Protein AF-A0A842J439-F1 (afdb_monomer)

Foldseek 3Di:
DDPVVVCCCVQQVVVLVVVLVVVQVVCCVVVVDDPPDPVVSVVSSVVSSVVSVVVVVVVVVVCVVLVVLPVVDPVSVVVVVVVVVVVVVCCVVVVDD

Solvent-accessible surface area (backbone atoms only — not comparable to full-atom values): 5396 Å² total; per-residue (Å²): 133,56,70,70,58,50,49,46,41,63,70,37,48,50,55,28,51,52,54,46,51,51,50,52,51,51,44,32,74,71,64,78,48,74,80,89,53,68,68,59,55,53,52,52,48,52,50,42,37,50,49,46,49,49,52,53,51,50,51,49,52,50,51,52,55,50,47,52,37,45,68,73,34,75,68,40,42,51,51,51,52,50,51,51,51,47,53,53,48,48,42,71,74,64,74,63,134

Sequence (97 aa):
MNKKAKDFFIKYFIPSLIVFIIFLIDTYLTNNNLTGAISSYIIIFLFILFLVTMFWSFLYYFQETVGEVMKKGTVGMVVFILVALVVIYMYKSTGKI

Structure (mmCIF, N/CA/C/O backbone):
data_AF-A0A842J439-F1
#
_entry.id   AF-A0A842J439-F1
#
loop_
_atom_site.group_PDB
_atom_site.id
_atom_site.type_symbol
_atom_site.label_atom_id
_atom_site.label_alt_id
_atom_site.label_comp_id
_atom_site.label_asym_id
_atom_site.label_entity_id
_atom_site.label_seq_id
_atom_site.pdbx_PDB_ins_code
_atom_site.Cartn_x
_atom_site.Cartn_y
_atom_site.Cartn_z
_atom_site.occupancy
_atom_site.B_iso_or_equiv
_atom_site.auth_seq_id
_atom_site.auth_comp_id
_atom_site.auth_asym_id
_atom_site.auth_atom_id
_atom_site.pdbx_PDB_model_num
ATOM 1 N N . MET A 1 1 ? -0.732 23.868 -1.662 1.00 60.31 1 MET A N 1
ATOM 2 C CA . MET A 1 1 ? -1.396 22.631 -2.140 1.00 60.31 1 MET A CA 1
ATOM 3 C C . MET A 1 1 ? -2.726 22.471 -1.411 1.00 60.31 1 MET A C 1
ATOM 5 O O . MET A 1 1 ? -2.757 22.670 -0.204 1.00 60.31 1 MET A O 1
ATOM 9 N N . ASN A 1 2 ? -3.818 22.186 -2.126 1.00 79.81 2 ASN A N 1
ATOM 10 C CA . ASN A 1 2 ? -5.167 22.071 -1.551 1.00 79.81 2 ASN A CA 1
ATOM 11 C C . ASN A 1 2 ? -5.264 20.843 -0.609 1.00 79.81 2 ASN A C 1
ATOM 13 O O . ASN A 1 2 ? -4.594 19.842 -0.866 1.00 79.81 2 ASN A O 1
ATOM 17 N N . LYS A 1 3 ? -6.077 20.880 0.461 1.00 78.94 3 LYS A N 1
ATOM 18 C CA . LYS A 1 3 ? -6.135 19.808 1.490 1.00 78.94 3 LYS A CA 1
ATOM 19 C C . LYS A 1 3 ? -6.430 18.430 0.879 1.00 78.94 3 LYS A C 1
ATOM 21 O O . LYS A 1 3 ? -5.723 17.471 1.159 1.00 78.94 3 LYS A O 1
ATOM 26 N N . LYS A 1 4 ? -7.382 18.371 -0.059 1.00 78.75 4 LYS A N 1
ATOM 27 C CA . LYS A 1 4 ? -7.726 17.147 -0.809 1.00 78.75 4 LYS A CA 1
ATOM 28 C C . LYS A 1 4 ? -6.561 16.605 -1.645 1.00 78.75 4 LYS A C 1
ATOM 30 O O . LYS A 1 4 ? -6.367 15.398 -1.717 1.00 78.75 4 LYS A O 1
ATOM 35 N N . ALA A 1 5 ? -5.770 17.491 -2.250 1.00 77.38 5 ALA A N 1
ATOM 36 C CA . ALA A 1 5 ? -4.604 17.099 -3.039 1.00 77.38 5 ALA A CA 1
ATOM 37 C C . ALA A 1 5 ? -3.478 16.558 -2.146 1.00 77.38 5 ALA A C 1
ATOM 39 O O . ALA A 1 5 ? -2.819 15.589 -2.509 1.00 77.38 5 ALA A O 1
ATOM 40 N N . LYS A 1 6 ? -3.300 17.141 -0.952 1.00 83.50 6 LYS A N 1
ATOM 41 C CA . LYS A 1 6 ? -2.354 16.645 0.054 1.00 83.50 6 LYS A CA 1
ATOM 42 C C . LYS A 1 6 ? -2.732 15.248 0.546 1.00 83.50 6 LYS A C 1
ATOM 44 O O . LYS A 1 6 ? -1.871 14.374 0.577 1.00 83.50 6 LYS A O 1
ATOM 49 N N . ASP A 1 7 ? -4.005 15.035 0.868 1.00 85.69 7 ASP A N 1
ATOM 50 C CA . ASP A 1 7 ? -4.497 13.730 1.318 1.00 85.69 7 ASP A CA 1
ATOM 51 C C . ASP A 1 7 ? -4.370 12.680 0.213 1.00 85.69 7 ASP A C 1
ATOM 53 O O . ASP A 1 7 ? -3.941 11.560 0.480 1.00 85.69 7 ASP A O 1
ATOM 57 N N . PHE A 1 8 ? -4.660 13.053 -1.039 1.00 85.06 8 PHE A N 1
ATOM 58 C CA . PHE A 1 8 ? -4.470 12.151 -2.169 1.00 85.06 8 PHE A CA 1
ATOM 59 C C . PHE A 1 8 ? -3.005 11.709 -2.309 1.00 85.06 8 PHE A C 1
ATOM 61 O O . PHE A 1 8 ? -2.709 10.517 -2.425 1.00 85.06 8 PHE A O 1
ATOM 68 N N . PHE A 1 9 ? -2.086 12.675 -2.240 1.00 86.44 9 PHE A N 1
ATOM 69 C CA . PHE A 1 9 ? -0.656 12.418 -2.358 1.00 86.44 9 PHE A CA 1
ATOM 70 C C . PHE A 1 9 ? -0.140 11.503 -1.248 1.00 86.44 9 PHE A C 1
ATOM 72 O O . PHE A 1 9 ? 0.531 10.512 -1.519 1.00 86.44 9 PHE A O 1
ATOM 79 N N . ILE A 1 10 ? -0.463 11.817 0.004 1.00 88.62 10 ILE A N 1
ATOM 80 C CA . ILE A 1 10 ? 0.089 11.092 1.151 1.00 88.62 10 ILE A CA 1
ATOM 81 C C . ILE A 1 10 ? -0.538 9.705 1.285 1.00 88.62 10 ILE A C 1
ATOM 83 O O . ILE A 1 10 ? 0.163 8.747 1.598 1.00 88.62 10 ILE A O 1
ATOM 87 N N . LYS A 1 11 ? -1.848 9.581 1.049 1.00 86.62 11 LYS A N 1
ATOM 88 C CA . LYS A 1 11 ? -2.580 8.342 1.326 1.00 86.62 11 LYS A CA 1
ATOM 89 C C . LYS A 1 11 ? -2.548 7.343 0.173 1.00 86.62 11 LYS A C 1
ATOM 91 O O . LYS A 1 11 ? -2.560 6.144 0.434 1.00 86.62 11 LYS A O 1
ATOM 96 N N . TYR A 1 12 ? -2.493 7.809 -1.075 1.00 90.31 12 TYR A N 1
ATOM 97 C CA . TYR A 1 12 ? -2.550 6.925 -2.245 1.00 90.31 12 TYR A CA 1
ATOM 98 C C . TYR A 1 12 ? -1.274 6.988 -3.076 1.00 90.31 12 TYR A C 1
ATOM 100 O O . TYR A 1 12 ? -0.685 5.946 -3.355 1.00 90.31 12 TYR A O 1
ATOM 108 N N . PHE A 1 13 ? -0.801 8.186 -3.430 1.00 90.81 13 PHE A N 1
ATOM 109 C CA . PHE A 1 1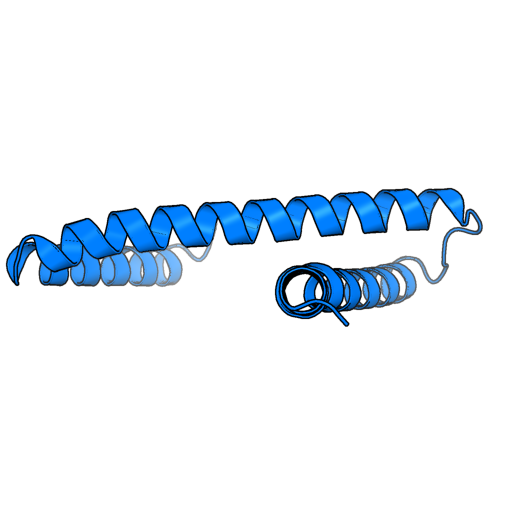3 ? 0.335 8.319 -4.345 1.00 90.81 13 PHE A CA 1
ATOM 110 C C . PHE A 1 13 ? 1.651 7.814 -3.739 1.00 90.81 13 PHE A C 1
ATOM 112 O O . PHE A 1 13 ? 2.313 6.985 -4.355 1.00 90.81 13 PHE A O 1
ATOM 119 N N . ILE A 1 14 ? 2.017 8.259 -2.529 1.00 91.31 14 ILE A N 1
ATOM 120 C CA . ILE A 1 14 ? 3.265 7.843 -1.865 1.00 91.31 14 ILE A CA 1
ATOM 121 C C . ILE A 1 14 ? 3.308 6.321 -1.648 1.00 91.31 14 ILE A C 1
ATOM 123 O O . ILE A 1 14 ? 4.297 5.711 -2.053 1.00 91.31 14 ILE A O 1
ATOM 127 N N . PRO A 1 15 ? 2.269 5.667 -1.091 1.00 91.19 15 PRO A N 1
ATOM 128 C CA . PRO A 1 15 ? 2.278 4.213 -0.949 1.00 91.19 15 PRO A CA 1
ATOM 129 C C . PRO A 1 15 ? 2.392 3.485 -2.289 1.00 91.19 15 PRO A C 1
ATOM 131 O O . PRO A 1 15 ? 3.165 2.540 -2.403 1.00 91.19 15 PRO A O 1
ATOM 134 N N . SER A 1 16 ? 1.690 3.961 -3.321 1.00 92.31 16 SER A N 1
ATOM 135 C CA . SER A 1 16 ? 1.775 3.372 -4.664 1.00 92.31 16 SER A CA 1
ATOM 136 C C . SER A 1 16 ? 3.173 3.513 -5.258 1.00 92.31 16 SER A C 1
ATOM 138 O O . SER A 1 16 ? 3.679 2.580 -5.873 1.00 92.31 16 SER A O 1
ATOM 140 N N . LEU A 1 17 ? 3.830 4.652 -5.028 1.00 93.88 17 LEU A N 1
ATOM 141 C CA . LEU A 1 17 ? 5.205 4.893 -5.450 1.00 93.88 17 LEU A CA 1
ATOM 142 C C . LEU A 1 17 ? 6.188 3.955 -4.739 1.00 93.88 17 LEU A C 1
ATOM 144 O O . LEU A 1 17 ? 7.056 3.386 -5.390 1.00 93.88 17 LEU A O 1
ATOM 148 N N . ILE A 1 18 ? 6.028 3.739 -3.431 1.00 94.00 18 ILE A N 1
ATOM 149 C CA . ILE A 1 18 ? 6.859 2.796 -2.666 1.00 94.00 18 ILE A CA 1
ATOM 150 C C . ILE A 1 18 ? 6.689 1.371 -3.205 1.00 94.00 18 ILE A C 1
ATOM 152 O O . ILE A 1 18 ? 7.682 0.707 -3.492 1.00 94.00 18 ILE A O 1
ATOM 156 N N . VAL A 1 19 ? 5.445 0.916 -3.390 1.00 92.50 19 VAL A N 1
ATOM 157 C CA . VAL A 1 19 ? 5.152 -0.420 -3.939 1.00 92.50 19 VAL A CA 1
ATOM 158 C C . VAL A 1 19 ? 5.732 -0.569 -5.345 1.00 92.50 19 VAL A C 1
ATOM 160 O O . VAL A 1 19 ? 6.331 -1.594 -5.658 1.00 92.50 19 VAL A O 1
ATOM 163 N N . PHE A 1 20 ? 5.620 0.466 -6.175 1.00 93.75 20 PHE A N 1
ATOM 164 C CA . PHE A 1 20 ? 6.188 0.467 -7.517 1.00 93.75 20 PHE A CA 1
ATOM 165 C C . PHE A 1 20 ? 7.719 0.385 -7.513 1.00 93.75 20 PHE A C 1
ATOM 167 O O . PHE A 1 20 ? 8.288 -0.374 -8.291 1.00 93.75 20 PHE A O 1
ATOM 174 N N . ILE A 1 21 ? 8.400 1.101 -6.613 1.00 92.56 21 ILE A N 1
ATOM 175 C CA . ILE A 1 21 ? 9.860 1.008 -6.466 1.00 92.56 21 ILE A CA 1
ATOM 176 C C . ILE A 1 21 ? 10.274 -0.403 -6.036 1.00 92.56 21 ILE A C 1
ATOM 178 O O . ILE A 1 21 ? 11.204 -0.961 -6.612 1.00 92.56 21 ILE A O 1
ATOM 182 N N . ILE A 1 22 ? 9.573 -1.001 -5.068 1.00 92.94 22 ILE A N 1
ATOM 183 C CA . ILE A 1 22 ? 9.835 -2.382 -4.633 1.00 92.94 22 ILE A CA 1
ATOM 184 C C . ILE A 1 22 ? 9.662 -3.348 -5.809 1.00 92.94 22 ILE A C 1
ATOM 186 O O . ILE A 1 22 ? 10.529 -4.184 -6.041 1.00 92.94 22 ILE A O 1
ATOM 190 N N . PHE A 1 23 ? 8.592 -3.187 -6.588 1.00 90.12 23 PHE A N 1
ATOM 191 C CA . PHE A 1 23 ? 8.346 -3.987 -7.785 1.00 90.12 23 PHE A CA 1
ATOM 192 C C . PHE A 1 23 ? 9.470 -3.852 -8.825 1.00 90.12 23 PHE A C 1
ATOM 194 O O . PHE A 1 23 ? 9.895 -4.849 -9.408 1.00 90.12 23 PHE A O 1
ATOM 201 N N . LEU A 1 24 ? 9.984 -2.638 -9.055 1.00 89.75 24 LEU A N 1
ATOM 202 C CA . LEU A 1 24 ? 11.115 -2.421 -9.961 1.00 89.75 24 LEU A CA 1
ATOM 203 C C . LEU A 1 24 ? 12.387 -3.117 -9.472 1.00 89.75 24 LEU A C 1
ATOM 205 O O . LEU A 1 24 ? 13.080 -3.739 -10.276 1.00 89.75 24 LEU A O 1
ATOM 209 N N . ILE A 1 25 ? 12.682 -3.027 -8.172 1.00 90.31 25 ILE A N 1
ATOM 210 C CA . ILE A 1 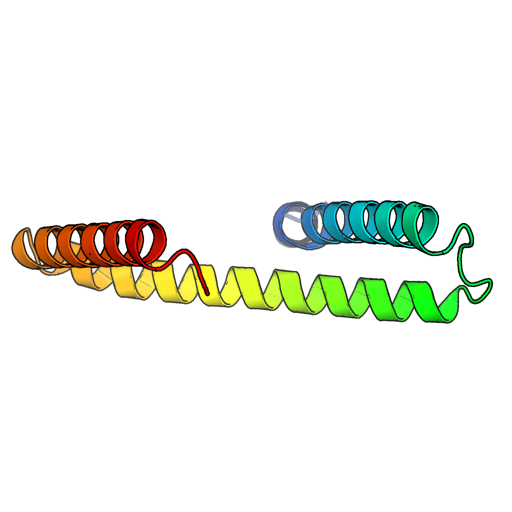25 ? 13.838 -3.694 -7.561 1.00 90.31 25 ILE A CA 1
ATOM 211 C C . ILE A 1 25 ? 13.709 -5.210 -7.726 1.00 90.31 25 ILE A C 1
ATOM 213 O O . ILE A 1 25 ? 14.638 -5.847 -8.212 1.00 90.31 25 ILE A O 1
ATOM 217 N N . ASP A 1 26 ? 12.554 -5.779 -7.387 1.00 88.12 26 ASP A N 1
ATOM 218 C CA . ASP A 1 26 ? 12.290 -7.217 -7.497 1.00 88.12 26 ASP A CA 1
ATOM 219 C C . ASP A 1 26 ? 12.396 -7.722 -8.946 1.00 88.12 26 ASP A C 1
ATOM 221 O O . ASP A 1 26 ? 13.052 -8.725 -9.233 1.00 88.12 26 ASP A O 1
ATOM 225 N N . THR A 1 27 ? 11.842 -6.959 -9.893 1.00 87.12 27 THR A N 1
ATOM 226 C CA . THR A 1 27 ? 11.930 -7.262 -11.328 1.00 87.12 27 THR A CA 1
ATOM 227 C C . THR A 1 27 ? 13.379 -7.255 -11.811 1.00 87.12 27 THR A C 1
ATOM 229 O O . THR A 1 27 ? 13.777 -8.140 -12.569 1.00 87.12 27 THR A O 1
ATOM 232 N N . TYR A 1 28 ? 14.176 -6.277 -11.372 1.00 88.19 28 TYR A N 1
ATOM 233 C CA . TYR A 1 28 ? 15.591 -6.196 -11.720 1.00 88.19 28 TYR A CA 1
ATOM 234 C C . TYR A 1 28 ? 16.391 -7.358 -11.124 1.00 88.19 28 TYR A C 1
ATOM 236 O O . TYR A 1 28 ? 17.180 -7.969 -11.837 1.00 88.19 28 TYR A O 1
ATOM 244 N N . LEU A 1 29 ? 16.155 -7.704 -9.854 1.00 89.25 29 LEU A N 1
ATOM 245 C CA . LEU A 1 29 ? 16.823 -8.827 -9.188 1.00 89.25 29 LEU A CA 1
ATOM 246 C C . LEU A 1 29 ? 16.477 -10.177 -9.828 1.00 89.25 29 LEU A C 1
ATOM 248 O O . LEU A 1 29 ? 17.332 -11.054 -9.906 1.00 89.25 29 LEU A O 1
ATOM 252 N N . THR A 1 30 ? 15.241 -10.340 -10.302 1.00 86.88 30 THR A N 1
ATOM 253 C CA . THR A 1 30 ? 14.767 -11.606 -10.876 1.00 86.88 30 THR A CA 1
ATOM 254 C C . THR A 1 30 ? 15.194 -11.780 -12.331 1.00 86.88 30 THR A C 1
ATOM 256 O O . THR A 1 30 ? 15.630 -12.856 -12.730 1.00 86.88 30 THR A O 1
ATOM 259 N N . ASN A 1 31 ? 15.082 -10.724 -13.140 1.00 85.25 31 ASN A N 1
ATOM 260 C CA . ASN A 1 31 ? 15.273 -10.818 -14.589 1.00 85.25 31 ASN A CA 1
ATOM 261 C C . ASN A 1 31 ? 16.621 -10.260 -15.067 1.00 85.25 31 ASN A C 1
ATOM 263 O O . ASN A 1 31 ? 16.906 -10.321 -16.263 1.00 85.25 31 ASN A O 1
ATOM 267 N N . ASN A 1 32 ? 17.429 -9.679 -14.167 1.00 81.88 32 ASN A N 1
ATOM 268 C CA . ASN A 1 32 ? 18.651 -8.916 -14.470 1.00 81.88 32 ASN A CA 1
ATOM 269 C C . ASN A 1 32 ? 18.456 -7.824 -15.535 1.00 81.88 32 ASN A C 1
ATOM 271 O O . ASN A 1 32 ? 19.412 -7.363 -16.159 1.00 81.88 32 ASN A O 1
ATOM 275 N N . ASN A 1 33 ? 17.209 -7.421 -15.778 1.00 75.94 33 ASN A N 1
ATOM 276 C CA . ASN A 1 33 ? 16.865 -6.482 -16.825 1.00 75.94 33 ASN A CA 1
ATOM 277 C C . ASN A 1 33 ? 15.578 -5.737 -16.479 1.00 75.94 33 ASN A C 1
ATOM 279 O O . ASN A 1 33 ? 14.640 -6.290 -15.902 1.00 75.94 33 ASN A O 1
ATOM 283 N N . LEU A 1 34 ? 15.531 -4.476 -16.887 1.00 76.69 34 LEU A N 1
ATOM 284 C CA . LEU A 1 34 ? 14.334 -3.653 -16.869 1.00 76.69 34 LEU A CA 1
ATOM 285 C C . LEU A 1 34 ? 13.805 -3.603 -18.305 1.00 76.69 34 LEU A C 1
ATOM 287 O O . LEU A 1 34 ? 14.547 -3.323 -19.244 1.00 76.69 34 LEU A O 1
ATOM 291 N N . THR A 1 35 ? 12.526 -3.922 -18.504 1.00 69.00 35 THR A N 1
ATOM 292 C CA . THR A 1 35 ? 11.884 -3.847 -19.820 1.00 69.00 35 THR A CA 1
ATOM 293 C C . THR A 1 35 ? 12.071 -2.454 -20.426 1.00 69.00 35 THR A C 1
ATOM 295 O O . THR A 1 35 ? 11.733 -1.465 -19.790 1.00 69.00 35 THR A O 1
ATOM 298 N N . GLY A 1 36 ? 12.550 -2.345 -21.666 1.00 68.38 36 GLY A N 1
ATOM 299 C CA . GLY A 1 36 ? 12.877 -1.044 -22.276 1.00 68.38 36 GLY A CA 1
ATOM 300 C C . GLY A 1 36 ? 11.680 -0.134 -22.604 1.00 68.38 36 GLY A C 1
ATOM 301 O O . GLY A 1 36 ? 11.870 1.013 -23.003 1.00 68.38 36 GLY A O 1
ATOM 302 N N . ALA A 1 37 ? 10.443 -0.616 -22.457 1.00 78.94 37 ALA A N 1
ATOM 303 C CA . ALA A 1 37 ? 9.242 0.136 -22.806 1.00 78.94 37 ALA A CA 1
ATOM 304 C C . ALA A 1 37 ? 8.711 0.951 -21.614 1.00 78.94 37 ALA A C 1
ATOM 306 O O . ALA A 1 37 ? 8.092 0.413 -20.697 1.00 78.94 37 ALA A O 1
ATOM 307 N N . ILE A 1 38 ? 8.880 2.276 -21.672 1.00 80.19 38 ILE A N 1
ATOM 308 C CA . ILE A 1 38 ? 8.340 3.229 -20.682 1.00 80.19 38 ILE A CA 1
ATOM 309 C C . ILE A 1 38 ? 6.814 3.095 -20.522 1.00 80.19 38 ILE A C 1
ATOM 311 O O . ILE A 1 38 ? 6.292 3.242 -19.417 1.00 80.19 38 ILE A O 1
ATOM 315 N N . SER A 1 39 ? 6.093 2.771 -21.600 1.00 83.06 39 SER A N 1
ATOM 316 C CA . SER A 1 39 ? 4.637 2.581 -21.575 1.00 83.06 39 SER A CA 1
ATOM 317 C C . SER A 1 39 ? 4.199 1.461 -20.627 1.00 83.06 39 SER A C 1
ATOM 319 O O . SER A 1 39 ? 3.210 1.625 -19.914 1.00 83.06 39 SER A O 1
ATOM 321 N N . SER A 1 40 ? 4.958 0.365 -20.552 1.00 84.75 40 SER A N 1
ATOM 322 C CA . SER A 1 40 ? 4.670 -0.752 -19.647 1.00 84.75 40 SER A CA 1
ATOM 323 C C . SER A 1 40 ? 4.736 -0.319 -18.182 1.00 84.75 40 SER A C 1
ATOM 325 O O . SER A 1 40 ? 3.857 -0.658 -17.393 1.00 84.75 40 SER A O 1
ATOM 327 N N . TYR A 1 41 ? 5.724 0.502 -17.821 1.00 88.25 41 TYR A N 1
ATOM 328 C CA . TYR A 1 41 ? 5.881 1.006 -16.456 1.00 88.25 41 TYR A CA 1
ATOM 329 C C . TYR A 1 41 ? 4.769 1.959 -16.027 1.00 88.25 41 TYR A C 1
ATOM 331 O O . TYR A 1 41 ? 4.324 1.898 -14.882 1.00 88.25 41 TYR A O 1
ATOM 339 N N . ILE A 1 42 ? 4.278 2.798 -16.941 1.00 89.69 42 ILE A N 1
ATOM 340 C CA . ILE A 1 42 ? 3.144 3.690 -16.667 1.00 89.69 42 ILE A CA 1
ATOM 341 C C . ILE A 1 42 ? 1.884 2.869 -16.368 1.00 89.69 42 ILE A C 1
ATOM 343 O O . ILE A 1 42 ? 1.179 3.154 -15.401 1.00 89.69 42 ILE A O 1
ATOM 347 N N . ILE A 1 43 ? 1.621 1.825 -17.160 1.00 91.31 43 ILE A N 1
ATOM 348 C CA . ILE A 1 43 ? 0.462 0.942 -16.962 1.00 91.31 43 ILE A CA 1
ATOM 349 C C . ILE A 1 43 ? 0.563 0.216 -15.616 1.00 91.31 43 ILE A C 1
ATOM 351 O O . ILE A 1 43 ? -0.407 0.194 -14.860 1.00 91.31 43 ILE A O 1
ATOM 355 N N . ILE A 1 44 ? 1.738 -0.327 -15.286 1.00 91.62 44 ILE A N 1
ATOM 356 C CA . ILE A 1 44 ? 1.973 -1.011 -14.007 1.00 91.62 44 ILE A CA 1
ATOM 357 C C . ILE A 1 44 ? 1.773 -0.050 -12.832 1.00 91.62 44 ILE A C 1
ATOM 359 O O . ILE A 1 44 ? 1.110 -0.400 -11.858 1.00 91.62 44 ILE A O 1
ATOM 363 N N . PHE A 1 45 ? 2.285 1.178 -12.927 1.00 93.44 45 PHE A N 1
ATOM 364 C CA . PHE A 1 45 ? 2.088 2.178 -11.883 1.00 93.44 45 PHE A CA 1
ATOM 365 C C . PHE A 1 45 ? 0.605 2.524 -11.687 1.00 93.44 45 PHE A C 1
ATOM 367 O O . PHE A 1 45 ? 0.132 2.566 -10.552 1.00 93.44 45 PHE A O 1
ATOM 374 N N . LEU A 1 46 ? -0.152 2.725 -12.771 1.00 93.88 46 LEU A N 1
ATOM 375 C CA . LEU A 1 46 ? -1.596 2.974 -12.695 1.00 93.88 46 LEU A CA 1
ATOM 376 C C . LEU A 1 46 ? -2.354 1.790 -12.085 1.00 93.88 46 LEU A C 1
ATOM 378 O O . LEU A 1 46 ? -3.274 1.993 -11.293 1.00 93.88 46 LEU A O 1
ATOM 382 N N . PHE A 1 47 ? -1.949 0.564 -12.411 1.00 93.56 47 PHE A N 1
ATOM 383 C CA . PHE A 1 47 ? -2.517 -0.640 -11.818 1.00 93.56 47 PHE A CA 1
ATOM 384 C C . PHE A 1 47 ? -2.245 -0.715 -10.308 1.00 93.56 47 PHE A C 1
ATOM 386 O O . PHE A 1 47 ? -3.167 -0.942 -9.526 1.00 93.56 47 PHE A O 1
ATOM 393 N N . ILE A 1 48 ? -1.012 -0.442 -9.871 1.00 94.12 48 ILE A N 1
ATOM 394 C CA . ILE A 1 48 ? -0.658 -0.376 -8.444 1.00 94.12 48 ILE A CA 1
ATOM 395 C C . ILE A 1 48 ? -1.456 0.721 -7.735 1.00 94.12 48 ILE A C 1
ATOM 397 O O . ILE A 1 48 ? -1.992 0.484 -6.653 1.00 94.12 48 ILE A O 1
ATOM 401 N N . LEU A 1 49 ? -1.584 1.899 -8.348 1.00 93.50 49 LEU A N 1
ATOM 402 C CA . LEU A 1 49 ? -2.374 3.002 -7.804 1.00 93.50 49 LEU A CA 1
ATOM 403 C C . LEU A 1 49 ? -3.832 2.583 -7.581 1.00 93.50 49 LEU A C 1
ATOM 405 O O . LEU A 1 49 ? -4.388 2.821 -6.510 1.00 93.50 49 LEU A O 1
ATOM 409 N N . PHE A 1 50 ? -4.428 1.901 -8.561 1.00 93.38 50 PHE A N 1
ATOM 410 C CA . PHE A 1 50 ? -5.772 1.345 -8.445 1.00 93.38 50 PHE A CA 1
ATOM 411 C C . PHE A 1 50 ? -5.885 0.338 -7.290 1.00 93.38 50 PHE A C 1
ATOM 413 O O . PHE A 1 50 ? -6.818 0.434 -6.490 1.00 93.38 50 PHE A O 1
ATOM 420 N N . LEU A 1 51 ? -4.920 -0.579 -7.149 1.00 92.50 51 LEU A N 1
ATOM 421 C CA . LEU A 1 51 ? -4.894 -1.552 -6.052 1.00 92.50 51 LEU A CA 1
ATOM 422 C C . LEU A 1 51 ? -4.788 -0.886 -4.677 1.00 92.50 51 LEU A C 1
ATOM 424 O O . LEU A 1 51 ? -5.506 -1.267 -3.756 1.00 92.50 51 LEU A O 1
ATOM 428 N N . VAL A 1 52 ? -3.941 0.133 -4.529 1.00 92.44 52 VAL A N 1
ATOM 429 C CA . VAL A 1 52 ? -3.798 0.879 -3.270 1.00 92.44 52 VAL A CA 1
ATOM 430 C C . VAL A 1 52 ? -5.092 1.618 -2.920 1.00 92.44 52 VAL A C 1
ATOM 432 O O . VAL A 1 52 ? -5.508 1.628 -1.759 1.00 92.44 52 VAL A O 1
ATOM 435 N N . THR A 1 53 ? -5.774 2.212 -3.903 1.00 90.56 53 THR A N 1
ATOM 436 C CA . THR A 1 53 ? -7.081 2.850 -3.689 1.00 90.56 53 THR A CA 1
ATOM 437 C C . THR A 1 53 ? -8.155 1.839 -3.287 1.00 90.56 53 THR A C 1
ATOM 439 O O . THR A 1 53 ? -8.901 2.089 -2.335 1.00 90.56 53 THR A O 1
ATOM 442 N N . MET A 1 54 ? -8.215 0.689 -3.963 1.00 91.00 54 MET A N 1
ATOM 443 C CA . MET A 1 54 ? -9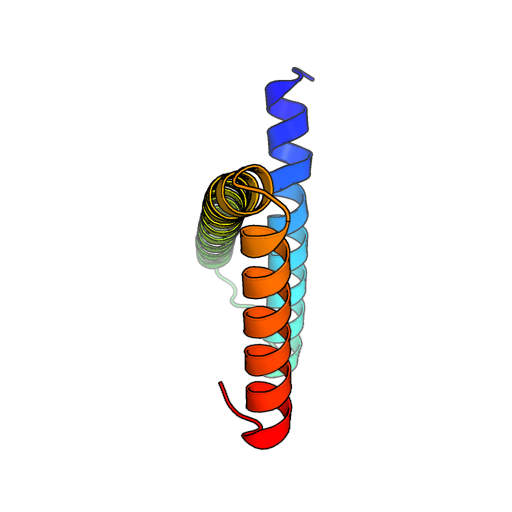.089 -0.432 -3.600 1.00 91.00 54 MET A CA 1
ATOM 444 C C . MET A 1 54 ? -8.827 -0.887 -2.161 1.00 91.00 54 MET A C 1
ATOM 446 O O . MET A 1 54 ? -9.752 -0.936 -1.354 1.00 91.00 54 MET A O 1
ATOM 450 N N . PHE A 1 55 ? -7.564 -1.134 -1.807 1.00 89.38 55 PHE A N 1
ATOM 451 C CA . PHE A 1 55 ? -7.158 -1.565 -0.470 1.00 89.38 55 PHE A CA 1
ATOM 452 C C . PHE A 1 55 ? -7.618 -0.593 0.621 1.00 89.38 55 PHE A C 1
ATOM 454 O O . PHE A 1 55 ? -8.218 -1.008 1.611 1.00 89.38 55 PHE A O 1
ATOM 461 N N . TRP A 1 56 ? -7.411 0.711 0.427 1.00 88.31 56 TRP A N 1
ATOM 462 C CA . TRP A 1 56 ? -7.884 1.721 1.374 1.00 88.31 56 TRP A CA 1
ATOM 463 C C . TRP A 1 56 ? -9.406 1.793 1.477 1.00 88.31 56 TRP A C 1
ATOM 465 O O . TRP A 1 56 ? -9.923 2.033 2.567 1.00 88.31 56 TRP A O 1
ATOM 475 N N . SER A 1 57 ? -10.115 1.591 0.366 1.00 86.19 57 SER A N 1
ATOM 476 C CA . SER A 1 57 ? -11.581 1.580 0.350 1.00 86.19 57 SER A CA 1
ATOM 477 C C . SER A 1 57 ? -12.122 0.383 1.130 1.00 86.19 57 SER A C 1
ATOM 479 O O . SER A 1 57 ? -13.004 0.545 1.971 1.00 86.19 57 SER A O 1
ATOM 481 N N . PHE A 1 58 ? -11.529 -0.799 0.935 1.00 85.75 58 PHE A N 1
ATOM 482 C CA . PHE A 1 58 ? -11.853 -1.979 1.730 1.00 85.75 58 PHE A CA 1
ATOM 483 C C . PHE A 1 58 ? -11.512 -1.782 3.202 1.00 85.75 58 PHE A C 1
ATOM 485 O O . PHE A 1 58 ? -12.346 -2.073 4.051 1.00 85.75 58 PHE A O 1
ATOM 492 N N . LEU A 1 59 ? -10.332 -1.245 3.528 1.00 85.69 59 LEU A N 1
ATOM 493 C CA . LEU A 1 59 ? -9.973 -0.948 4.915 1.00 85.69 59 LEU A CA 1
ATOM 494 C C . LEU A 1 59 ? -10.980 -0.013 5.580 1.00 85.69 59 LEU A C 1
ATOM 496 O O . LEU A 1 59 ? -11.341 -0.249 6.728 1.00 85.69 59 LEU A O 1
ATOM 500 N N . TYR A 1 60 ? -11.444 1.020 4.877 1.00 86.50 60 TYR A N 1
ATOM 501 C CA . TYR A 1 60 ? -12.461 1.924 5.404 1.00 86.50 60 TYR A CA 1
ATOM 502 C C . TYR A 1 60 ? -13.777 1.188 5.682 1.00 86.50 60 TYR A C 1
ATOM 504 O O . TYR A 1 60 ? -14.314 1.290 6.781 1.00 86.50 60 TYR A O 1
ATOM 512 N N . TYR A 1 61 ? -14.236 0.371 4.732 1.00 81.31 61 TYR A N 1
ATOM 513 C CA . TYR A 1 61 ? -15.437 -0.450 4.891 1.00 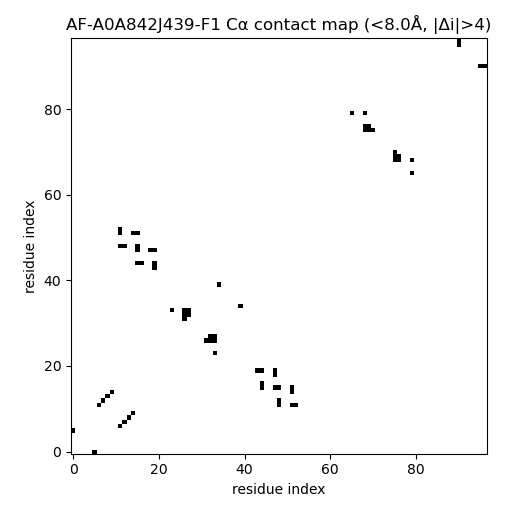81.31 61 TYR A CA 1
ATOM 514 C C . TYR A 1 61 ? -15.326 -1.448 6.056 1.00 81.31 61 TYR A C 1
ATOM 516 O O . TYR A 1 61 ? -16.247 -1.588 6.864 1.00 81.31 61 TYR A O 1
ATOM 524 N N . PHE A 1 62 ? -14.178 -2.116 6.196 1.00 78.62 62 PHE A N 1
ATOM 525 C CA . PHE A 1 62 ? -13.914 -3.004 7.326 1.00 78.62 62 PHE A CA 1
ATOM 526 C C . PHE A 1 62 ? -13.883 -2.237 8.647 1.00 78.62 62 PHE A C 1
ATOM 528 O O . PHE A 1 62 ? -14.460 -2.699 9.625 1.00 78.62 62 PHE A O 1
ATOM 535 N N . GLN A 1 63 ? -13.247 -1.066 8.694 1.00 78.62 63 GLN A N 1
ATOM 536 C CA . GLN A 1 63 ? -13.214 -0.231 9.896 1.00 78.62 63 GLN A CA 1
ATOM 537 C C . GLN A 1 63 ? -14.609 0.232 10.313 1.00 78.62 63 GLN A C 1
ATOM 539 O O . GLN A 1 63 ? -14.912 0.236 11.504 1.00 78.62 63 GLN A O 1
ATOM 544 N N . GLU A 1 64 ? -15.461 0.587 9.355 1.00 84.12 64 GLU A N 1
ATOM 545 C CA . GLU A 1 64 ? -16.850 0.959 9.607 1.00 84.12 64 GLU A CA 1
ATOM 546 C C . GLU A 1 64 ? -17.644 -0.232 10.159 1.00 84.12 64 GLU A C 1
ATOM 548 O O . GLU A 1 64 ? -18.201 -0.147 11.254 1.00 84.12 64 GLU A O 1
ATOM 553 N N . THR A 1 65 ? -17.576 -1.381 9.483 1.00 78.94 65 THR A N 1
ATOM 554 C CA . THR A 1 65 ? -18.276 -2.613 9.883 1.00 78.94 65 THR A CA 1
ATOM 555 C C . THR A 1 65 ? -17.828 -3.105 11.263 1.00 78.94 65 THR A C 1
ATOM 557 O O . THR A 1 65 ? -18.644 -3.400 12.135 1.00 78.94 65 THR A O 1
ATOM 560 N N . VAL A 1 66 ? -16.518 -3.172 11.510 1.00 75.50 66 VAL A N 1
ATOM 561 C CA . VAL A 1 66 ? -15.972 -3.587 12.810 1.00 75.50 66 VAL A CA 1
ATOM 562 C C . VAL A 1 66 ? -16.277 -2.536 13.880 1.00 75.50 66 VAL A C 1
ATOM 564 O O . VAL A 1 66 ? -16.576 -2.887 15.020 1.00 75.50 66 VAL A O 1
ATOM 567 N N . GLY A 1 67 ? -16.267 -1.250 13.525 1.00 73.12 67 GLY A N 1
ATOM 568 C CA . GLY A 1 67 ? -16.679 -0.162 14.406 1.00 73.12 67 GLY A CA 1
ATOM 569 C C . GLY A 1 67 ? -18.131 -0.299 14.868 1.00 73.12 67 GLY A C 1
ATOM 570 O O . GLY A 1 67 ? -18.415 -0.087 16.046 1.00 73.12 67 GLY A O 1
ATOM 571 N N . GLU A 1 68 ? -19.045 -0.712 13.990 1.00 76.62 68 GLU A N 1
ATOM 572 C CA . GLU A 1 68 ? -20.430 -1.028 14.361 1.00 76.62 68 GLU A CA 1
ATOM 573 C C . GLU A 1 68 ? -20.525 -2.234 15.301 1.00 76.62 68 GLU A C 1
ATOM 575 O O . GLU A 1 68 ? -21.257 -2.187 16.294 1.00 76.62 68 GLU A O 1
ATOM 580 N N . VAL A 1 69 ? -19.749 -3.294 15.048 1.00 73.44 69 VAL A N 1
ATOM 581 C CA . VAL A 1 69 ? -19.686 -4.470 15.933 1.00 73.44 69 VAL A CA 1
ATOM 582 C C . VAL A 1 69 ? -19.154 -4.091 17.318 1.00 73.44 69 VAL A C 1
ATOM 584 O O . VAL A 1 69 ? -19.705 -4.532 18.327 1.00 73.44 69 VAL A O 1
ATOM 587 N N . MET A 1 70 ? -18.134 -3.232 17.389 1.00 69.56 70 MET A N 1
ATOM 588 C CA . MET A 1 70 ? -17.594 -2.726 18.654 1.00 69.56 70 MET A CA 1
ATOM 589 C C . MET A 1 70 ? -18.584 -1.808 19.389 1.00 69.56 70 MET A C 1
ATOM 591 O O . MET A 1 70 ? -18.652 -1.838 20.617 1.00 69.56 70 MET A O 1
ATOM 595 N N . LYS A 1 71 ? -19.395 -1.024 18.665 1.00 73.44 71 LYS A N 1
ATOM 596 C CA . LYS A 1 71 ? -20.435 -0.158 19.252 1.00 73.44 71 LYS A CA 1
ATOM 597 C C . LYS A 1 71 ? -21.647 -0.924 19.785 1.00 73.44 71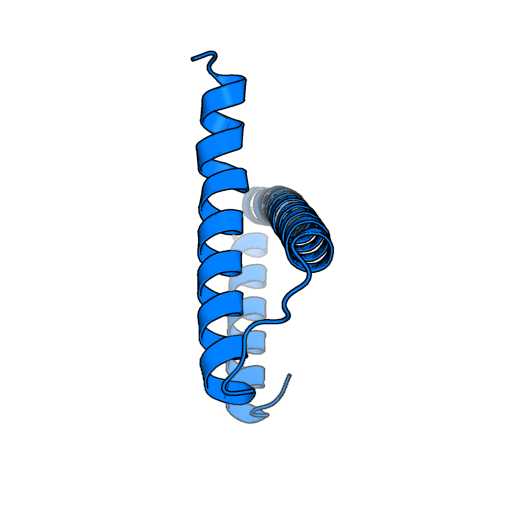 LYS A C 1
ATOM 599 O O . LYS A 1 71 ? -22.333 -0.409 20.662 1.00 73.44 71 LYS A O 1
ATOM 604 N N . LYS A 1 72 ? -21.903 -2.151 19.312 1.00 68.69 72 LYS A N 1
ATOM 605 C CA . LYS A 1 72 ? -22.998 -3.023 19.790 1.00 68.69 72 LYS A CA 1
ATOM 606 C C . LYS A 1 72 ? -22.813 -3.552 21.225 1.00 68.69 72 LYS A C 1
ATOM 608 O O . LYS A 1 72 ? -23.673 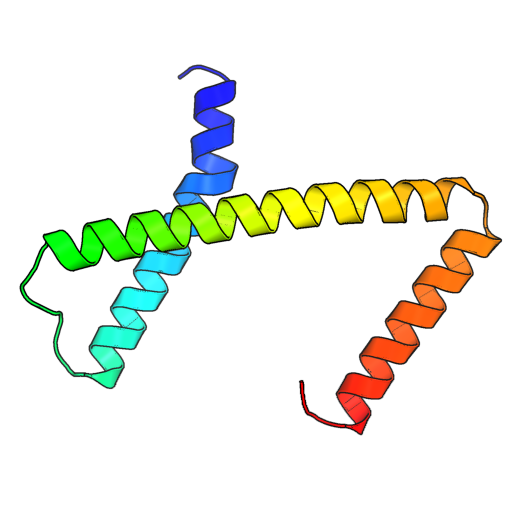-4.281 21.714 1.00 68.69 72 LYS A O 1
ATOM 613 N N . GLY A 1 73 ? -21.733 -3.168 21.910 1.00 74.12 73 GLY A N 1
ATOM 614 C CA . GLY A 1 73 ? -21.470 -3.470 23.317 1.00 74.12 73 GLY A CA 1
ATOM 615 C C . GLY A 1 73 ? -20.314 -4.451 23.519 1.00 74.12 73 GLY A C 1
ATOM 616 O O . GLY A 1 73 ? -19.731 -4.972 22.568 1.00 74.12 73 GLY A O 1
ATOM 617 N N . THR A 1 74 ? -19.992 -4.733 24.784 1.00 68.06 74 THR A N 1
ATOM 618 C CA . THR A 1 74 ? -18.825 -5.538 25.193 1.00 68.06 74 THR A CA 1
ATOM 619 C C . THR A 1 74 ? -18.809 -6.938 24.565 1.00 68.06 74 THR A C 1
ATOM 621 O O . THR A 1 74 ? -17.743 -7.466 24.261 1.00 68.06 74 THR A O 1
ATOM 624 N N . VAL A 1 75 ? -19.983 -7.518 24.287 1.00 69.06 75 VAL A N 1
ATOM 625 C CA . VAL A 1 75 ? -20.123 -8.839 23.649 1.00 69.06 75 VAL A CA 1
ATOM 626 C C . VAL A 1 75 ? -19.610 -8.839 22.203 1.00 69.06 75 VAL A C 1
ATOM 628 O O . VAL A 1 75 ? -18.880 -9.751 21.822 1.00 69.06 75 VAL A O 1
ATOM 631 N N . GLY A 1 76 ? -19.924 -7.811 21.406 1.00 69.06 76 GLY A N 1
ATOM 632 C CA . GLY A 1 76 ? -19.466 -7.719 20.013 1.00 69.06 76 GLY A CA 1
ATOM 633 C C . GLY A 1 76 ? -17.944 -7.587 19.908 1.00 69.06 76 GLY A C 1
ATOM 634 O O . GLY A 1 76 ? -17.312 -8.228 19.069 1.00 69.06 76 GLY A O 1
ATOM 635 N N . MET A 1 77 ? -17.345 -6.830 20.830 1.00 71.44 77 MET A N 1
ATOM 636 C CA . MET A 1 77 ? -15.894 -6.657 20.919 1.00 71.44 77 MET A CA 1
ATOM 637 C C . MET A 1 77 ? -15.175 -7.968 21.281 1.00 71.44 77 MET A C 1
ATOM 639 O O . MET A 1 77 ? -14.181 -8.322 20.650 1.00 71.44 77 MET A O 1
ATOM 643 N N . VAL A 1 78 ? -15.704 -8.724 22.251 1.00 76.06 78 VAL A N 1
ATOM 644 C CA . VAL A 1 78 ? -15.140 -10.021 22.665 1.00 76.06 78 VAL A CA 1
ATOM 645 C C . VAL A 1 78 ? -15.234 -11.059 21.542 1.00 76.06 78 VAL A C 1
ATOM 647 O O . VAL A 1 78 ? -14.260 -11.768 21.292 1.00 76.06 78 VAL A O 1
ATOM 650 N N . VAL A 1 79 ? -16.358 -11.118 20.818 1.00 75.62 79 VAL A N 1
ATOM 651 C CA . VAL A 1 79 ? -16.524 -12.031 19.671 1.00 75.62 79 VAL A CA 1
ATOM 652 C C . VAL A 1 79 ? -15.525 -11.706 18.560 1.00 75.62 79 VAL A C 1
ATOM 654 O O . VAL A 1 79 ? -14.904 -12.617 18.019 1.00 75.62 79 VAL A O 1
ATOM 657 N N . PHE A 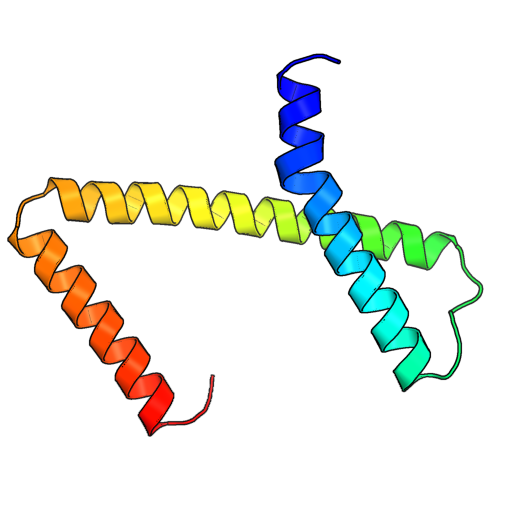1 80 ? -15.302 -10.426 18.256 1.00 76.94 80 PHE A N 1
ATOM 658 C CA . PHE A 1 80 ? -14.316 -10.024 17.252 1.00 76.94 80 PHE A CA 1
ATOM 659 C C . PHE A 1 80 ? -12.885 -10.439 17.633 1.00 76.94 80 PHE A C 1
ATOM 661 O O . PHE A 1 80 ? -12.163 -10.998 16.807 1.00 76.94 80 PHE A O 1
ATOM 668 N N . ILE A 1 81 ? -12.488 -10.229 18.893 1.00 81.94 81 ILE A N 1
ATOM 669 C CA . ILE A 1 81 ? -11.167 -10.635 19.398 1.00 81.94 81 ILE A CA 1
ATOM 670 C C . ILE A 1 81 ? -11.004 -12.159 19.343 1.00 81.94 81 ILE A C 1
ATOM 672 O O . ILE A 1 81 ? -9.959 -12.645 18.913 1.00 81.94 81 ILE A O 1
ATOM 676 N N . LEU A 1 82 ? -12.034 -12.921 19.725 1.00 80.88 82 LEU A N 1
ATOM 677 C CA . LEU A 1 82 ? -12.014 -14.384 19.644 1.00 80.88 82 LEU A CA 1
ATOM 678 C C . LEU A 1 82 ? -11.864 -14.871 18.201 1.00 80.88 82 LEU A C 1
ATOM 680 O O . LEU A 1 82 ? -11.029 -15.732 17.940 1.00 80.88 82 LEU A O 1
ATOM 684 N N . VAL A 1 83 ? -12.608 -14.294 17.253 1.00 80.81 83 VAL A N 1
ATOM 685 C CA . VAL A 1 83 ? -12.483 -14.637 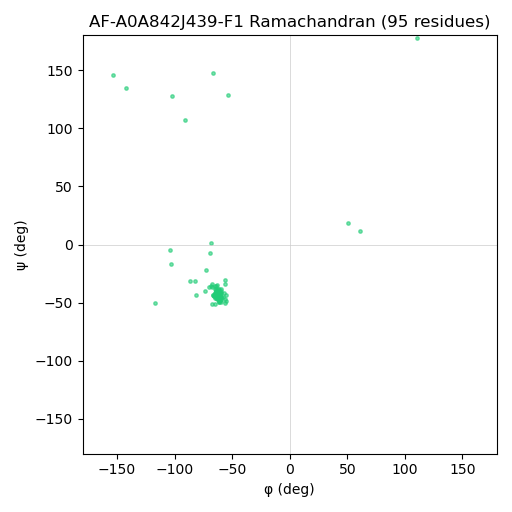15.828 1.00 80.81 83 VAL A CA 1
ATOM 686 C C . VAL A 1 83 ? -11.082 -14.309 15.309 1.00 80.81 83 VAL A C 1
ATOM 688 O O . VAL A 1 83 ? -10.467 -15.150 14.659 1.00 80.81 83 VAL A O 1
ATOM 691 N N . ALA A 1 84 ? -10.531 -13.138 15.642 1.00 81.56 84 ALA A N 1
ATOM 692 C CA . ALA A 1 84 ? -9.175 -12.766 15.245 1.00 81.56 84 ALA A CA 1
ATOM 693 C C . ALA A 1 84 ? -8.119 -13.737 15.804 1.00 81.56 84 ALA A C 1
ATOM 695 O O . ALA A 1 84 ? -7.231 -14.174 15.072 1.00 81.56 84 ALA A O 1
ATOM 696 N N . LEU A 1 85 ? -8.240 -14.132 17.075 1.00 84.62 85 LEU A N 1
ATOM 697 C CA . LEU A 1 85 ? -7.354 -15.118 17.699 1.00 84.62 85 LEU A CA 1
ATOM 698 C C . LEU A 1 85 ? -7.465 -16.494 17.040 1.00 84.62 85 LEU A C 1
ATOM 700 O O . LEU A 1 85 ? -6.440 -17.133 16.809 1.00 84.62 85 LEU A O 1
ATOM 704 N N . VAL A 1 86 ? -8.678 -16.937 16.697 1.00 82.06 86 VAL A N 1
ATOM 705 C CA . VAL A 1 86 ? -8.897 -18.198 15.976 1.00 82.06 86 VAL A CA 1
ATOM 706 C C . VAL A 1 86 ? -8.258 -18.144 14.593 1.00 82.06 86 VAL A C 1
ATOM 708 O O . VAL A 1 86 ? -7.560 -19.082 14.229 1.00 82.06 86 VAL A O 1
ATOM 711 N N . VAL A 1 87 ? -8.406 -17.047 13.847 1.00 82.69 87 VAL A N 1
ATOM 712 C CA . VAL A 1 87 ? -7.772 -16.885 12.527 1.00 82.69 87 VAL A CA 1
ATO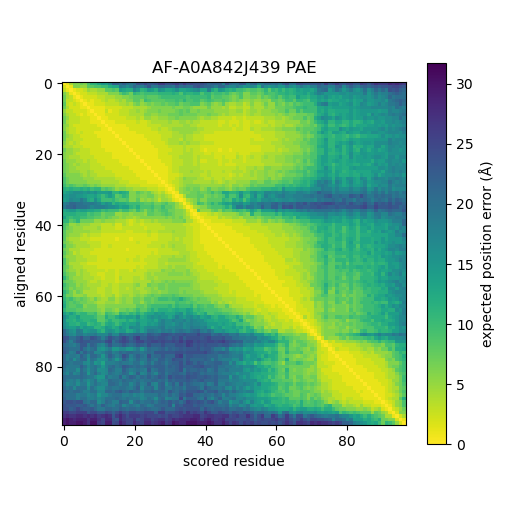M 713 C C . VAL A 1 87 ? -6.244 -16.910 12.637 1.00 82.69 87 VAL A C 1
ATOM 715 O O . VAL A 1 87 ? -5.589 -17.615 11.872 1.00 82.69 87 VAL A O 1
ATOM 718 N N . ILE A 1 88 ? -5.662 -16.213 13.619 1.00 82.56 88 ILE A N 1
ATOM 719 C CA . ILE A 1 88 ? -4.210 -16.226 13.871 1.00 82.56 88 ILE A CA 1
ATOM 720 C C . ILE A 1 88 ? -3.733 -17.631 14.263 1.00 82.56 88 ILE A C 1
ATOM 722 O O . ILE A 1 88 ? -2.690 -18.095 13.795 1.00 82.56 88 ILE A O 1
ATOM 726 N N . TYR A 1 89 ? -4.490 -18.325 15.112 1.00 82.00 89 TYR A N 1
ATOM 727 C CA . TYR A 1 89 ? -4.182 -19.691 15.520 1.00 82.00 89 TYR A CA 1
ATOM 728 C C . TYR A 1 89 ? -4.267 -20.663 14.341 1.00 82.00 89 TYR A C 1
ATOM 730 O O . TYR A 1 89 ? -3.350 -21.456 14.133 1.00 82.00 89 TYR A O 1
ATOM 738 N N . MET A 1 90 ? -5.326 -20.567 13.536 1.00 73.81 90 MET A N 1
ATOM 739 C CA . MET A 1 90 ? -5.495 -21.365 12.327 1.00 73.81 90 MET A CA 1
ATOM 740 C C . MET A 1 90 ? -4.349 -21.115 11.353 1.00 73.81 90 MET A C 1
ATOM 742 O O . MET A 1 90 ? -3.748 -22.085 10.903 1.00 73.81 90 MET A O 1
ATOM 746 N N . TYR A 1 91 ? -3.967 -19.856 11.115 1.00 76.56 91 TYR A N 1
ATOM 747 C CA . TYR A 1 91 ? -2.804 -19.506 10.296 1.00 76.56 91 TYR A CA 1
ATOM 748 C C . TYR A 1 91 ? -1.527 -20.182 10.807 1.00 76.56 91 TYR A C 1
ATOM 750 O O . TYR A 1 91 ? -0.821 -20.847 10.050 1.00 76.56 91 TYR A O 1
ATOM 758 N N . LYS A 1 92 ? -1.262 -20.091 12.116 1.00 70.56 92 LYS A N 1
ATOM 759 C CA . LYS A 1 92 ? -0.099 -20.732 12.739 1.00 70.56 92 LYS A CA 1
ATOM 760 C C . LYS A 1 92 ? -0.140 -22.262 12.629 1.00 70.56 92 LYS A C 1
ATOM 762 O O . LYS A 1 92 ? 0.908 -22.883 12.490 1.00 70.56 92 LYS A O 1
ATOM 767 N N . SER A 1 93 ? -1.325 -22.865 12.702 1.00 72.62 93 SER A N 1
ATOM 768 C CA . SER A 1 93 ? -1.507 -24.320 12.674 1.00 72.62 93 SER A CA 1
ATOM 769 C C . SER A 1 93 ? -1.494 -24.917 11.267 1.00 72.62 93 SER A C 1
ATOM 771 O O . SER A 1 93 ? -1.112 -26.074 11.119 1.00 72.62 93 SER A O 1
ATOM 773 N N . THR A 1 94 ? -1.949 -24.182 10.250 1.00 68.62 94 THR A N 1
ATOM 774 C CA . THR A 1 94 ? -2.058 -24.693 8.870 1.00 68.62 94 THR A CA 1
ATOM 775 C C . THR A 1 94 ? -0.949 -24.196 7.950 1.00 68.62 94 THR A C 1
ATOM 777 O O . THR A 1 94 ? -0.712 -24.815 6.915 1.00 68.62 94 THR A O 1
ATOM 780 N N . GLY A 1 95 ? -0.224 -23.135 8.323 1.00 54.31 95 GLY A N 1
ATOM 781 C CA . GLY A 1 95 ? 0.962 -22.660 7.604 1.00 54.31 95 GLY A CA 1
ATOM 782 C C . GLY A 1 95 ? 0.710 -22.222 6.157 1.00 54.31 95 GLY A C 1
ATOM 783 O O . GLY A 1 95 ? 1.670 -22.057 5.407 1.00 54.31 95 GLY A O 1
ATOM 784 N N . LYS A 1 96 ? -0.552 -22.068 5.741 1.00 48.09 96 LYS A N 1
ATOM 785 C CA . LYS A 1 96 ? -0.945 -21.732 4.371 1.00 48.09 96 LYS A CA 1
ATOM 786 C C . LYS A 1 96 ? -2.135 -20.780 4.363 1.00 48.09 96 LYS A C 1
ATOM 788 O O . LYS A 1 96 ? -3.110 -21.001 5.080 1.00 48.09 96 LYS A O 1
ATOM 793 N N . ILE A 1 97 ? -2.024 -19.759 3.518 1.00 53.81 97 ILE A N 1
ATOM 794 C CA . ILE A 1 97 ? -3.150 -19.128 2.825 1.00 53.81 97 ILE A CA 1
ATOM 795 C C . ILE A 1 97 ? -3.125 -19.701 1.410 1.00 53.81 97 ILE A C 1
ATOM 797 O O . ILE A 1 97 ? -2.001 -19.793 0.860 1.00 53.81 97 ILE A O 1
#

Mean predicted aligned error: 10.01 Å

Radius of gyration: 19.33 Å; Cα contacts (8 Å, |Δi|>4): 35; chains: 1; bounding box: 42×47×48 Å

pLDDT: mean 82.08, std 9.61, range [48.09, 94.12]

Secondary structure (DSSP, 8-state):
--HHHHHHIIIIIHHHHHHHHHHHHHHHHHHSS--S-HHHHHHHHHHHHHHHHHHHHHHHHHHHHHHHHHHT-HHHHHHHHHHHHHHHHHHHHH---